Protein AF-A0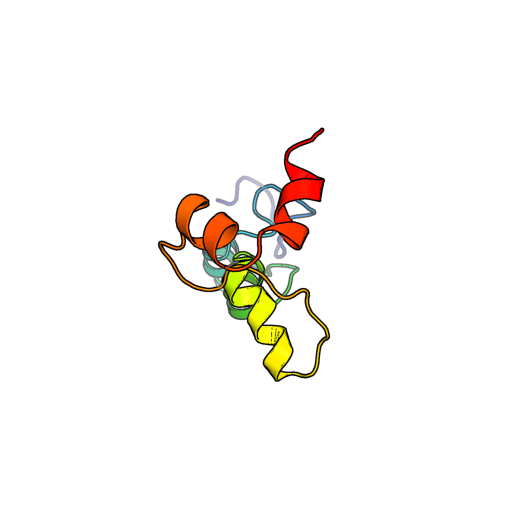A9C7PNS8-F1 (afdb_monomer)

pLDDT: mean 76.25, std 14.34, range [41.72, 92.12]

Radius of gyration: 19.32 Å; Cα contacts (8 Å, |Δi|>4): 58; chains: 1; bounding box: 39×31×50 Å

Sequence (89 aa):
MRRSSASDTFHPGYGFLSENPAFARDCATPGVIFVGPHVDTIEIMSDKAQAKQCQQAGVPVLDGIHSEGQWVTDLVSKEPTRISMILNQ

Secondary structure (DSSP, 8-state):
---S---SEE---SSTTTT-HHHHHHHTSTT-EE-SS-HHHHHHHHSHHHHGGGGGGT--------STT--HHHHHHH-HHHHTTTTT-

Structure (mmCIF, N/CA/C/O backbone):
data_AF-A0A9C7PNS8-F1
#
_entry.id   AF-A0A9C7PNS8-F1
#
loop_
_atom_site.group_PDB
_atom_site.id
_atom_site.type_symbol
_atom_site.label_atom_id
_atom_site.label_alt_id
_atom_site.label_comp_id
_atom_site.label_asym_id
_atom_site.label_entity_id
_atom_site.label_seq_id
_atom_site.pdbx_PDB_ins_code
_atom_site.Cartn_x
_atom_site.Cartn_y
_atom_site.Cartn_z
_atom_site.occupancy
_atom_site.B_iso_or_equiv
_atom_site.auth_seq_id
_atom_site.auth_comp_id
_atom_site.auth_asym_id
_atom_site.auth_atom_id
_atom_site.pdbx_PDB_model_num
ATOM 1 N N . MET A 1 1 ? 13.822 3.784 -15.102 1.00 48.28 1 MET A N 1
ATOM 2 C CA . MET A 1 1 ? 15.169 3.452 -14.582 1.00 48.28 1 MET A CA 1
ATOM 3 C C . MET A 1 1 ? 15.400 1.951 -14.765 1.00 48.28 1 MET A C 1
ATOM 5 O O . MET A 1 1 ? 14.751 1.175 -14.090 1.00 48.28 1 MET A O 1
ATOM 9 N N . ARG A 1 2 ? 16.285 1.542 -15.682 1.00 58.41 2 ARG A N 1
ATOM 10 C CA . ARG A 1 2 ? 16.923 0.212 -15.744 1.00 58.41 2 ARG A CA 1
ATOM 11 C C . ARG A 1 2 ? 18.346 0.495 -16.205 1.00 58.41 2 ARG A C 1
ATOM 13 O O . ARG A 1 2 ? 18.523 1.034 -17.294 1.00 58.41 2 ARG A O 1
ATOM 20 N N . ARG A 1 3 ? 19.353 0.254 -15.368 1.00 58.62 3 ARG A N 1
ATOM 21 C CA . ARG A 1 3 ? 20.753 0.357 -15.794 1.00 58.62 3 ARG A CA 1
ATOM 22 C C . ARG A 1 3 ? 21.364 -1.035 -15.687 1.00 58.62 3 ARG A C 1
ATOM 24 O O . ARG A 1 3 ? 21.360 -1.640 -14.621 1.00 58.62 3 ARG A O 1
ATOM 31 N N . SER A 1 4 ? 21.831 -1.528 -16.831 1.00 59.16 4 SER A N 1
ATOM 32 C CA . SER A 1 4 ? 22.708 -2.693 -17.034 1.00 59.16 4 SER A CA 1
ATOM 33 C C . SER A 1 4 ? 22.225 -4.126 -16.741 1.00 59.16 4 SER A C 1
ATOM 35 O O . SER A 1 4 ? 22.932 -5.033 -17.165 1.00 59.16 4 SER A O 1
ATOM 37 N N . SER A 1 5 ? 21.072 -4.399 -16.118 1.00 62.75 5 SER A N 1
ATOM 38 C CA . SER A 1 5 ? 20.646 -5.795 -15.860 1.00 62.75 5 SER A CA 1
ATOM 39 C C . SER A 1 5 ? 19.379 -6.214 -16.606 1.00 62.75 5 SER A C 1
ATOM 41 O O . SER A 1 5 ? 18.396 -5.478 -16.654 1.00 62.75 5 SER A O 1
ATOM 43 N N . ALA A 1 6 ? 19.396 -7.433 -17.153 1.00 62.22 6 ALA A N 1
ATOM 44 C CA . ALA A 1 6 ? 18.300 -8.058 -17.895 1.00 62.22 6 ALA A CA 1
ATOM 45 C C . ALA A 1 6 ? 17.208 -8.679 -16.990 1.00 62.22 6 ALA A C 1
ATOM 47 O O . ALA A 1 6 ? 16.560 -9.639 -17.379 1.00 62.22 6 ALA A O 1
ATOM 48 N N . SER A 1 7 ? 16.990 -8.152 -15.782 1.00 68.75 7 SER A N 1
ATOM 49 C CA . SER A 1 7 ? 15.969 -8.671 -14.863 1.00 68.75 7 SER A CA 1
ATOM 50 C C . SER A 1 7 ? 14.564 -8.265 -15.316 1.00 68.75 7 SER A C 1
ATOM 52 O O . SER A 1 7 ? 14.350 -7.082 -15.592 1.00 68.75 7 SER A O 1
ATOM 54 N N . ASP A 1 8 ? 13.630 -9.215 -15.356 1.00 77.50 8 ASP A 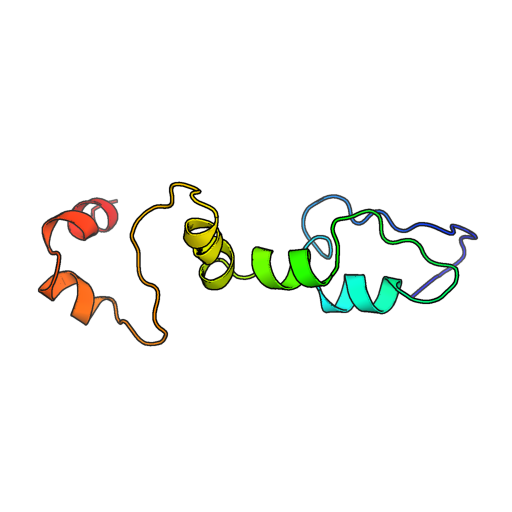N 1
ATOM 55 C CA . ASP A 1 8 ? 12.212 -8.984 -15.695 1.00 77.50 8 ASP A CA 1
ATOM 56 C C . ASP A 1 8 ? 11.365 -8.609 -14.471 1.00 77.50 8 ASP A C 1
ATOM 58 O O . ASP A 1 8 ? 10.184 -8.301 -14.588 1.00 77.50 8 ASP A O 1
ATOM 62 N N . THR A 1 9 ? 11.971 -8.616 -13.282 1.00 81.00 9 THR A N 1
ATOM 63 C CA . THR A 1 9 ? 11.273 -8.484 -12.003 1.00 81.00 9 THR A CA 1
ATOM 64 C C . THR A 1 9 ? 11.990 -7.496 -11.086 1.00 81.00 9 THR A C 1
ATOM 66 O O . THR A 1 9 ? 13.216 -7.535 -10.955 1.00 81.00 9 THR A O 1
ATOM 69 N N . PHE A 1 10 ? 11.222 -6.635 -10.417 1.00 83.88 10 PHE A N 1
ATOM 70 C CA . PHE A 1 10 ? 11.672 -5.705 -9.388 1.00 83.88 10 PHE A CA 1
ATOM 71 C C . PHE A 1 10 ? 11.038 -6.061 -8.040 1.00 83.88 10 PHE A C 1
ATOM 73 O O . PHE A 1 10 ? 9.819 -6.017 -7.881 1.00 83.88 10 PHE A O 1
ATOM 80 N N . HIS A 1 11 ? 11.874 -6.387 -7.055 1.00 87.62 11 HIS A N 1
ATOM 81 C CA . HIS A 1 11 ? 11.448 -6.605 -5.676 1.00 87.62 11 HIS A CA 1
ATOM 82 C C . HIS A 1 11 ? 11.917 -5.416 -4.819 1.00 87.62 11 HIS A C 1
ATOM 84 O O . HIS A 1 11 ? 13.123 -5.283 -4.602 1.00 87.62 11 HIS A O 1
ATOM 90 N N . PRO A 1 12 ? 11.014 -4.552 -4.316 1.00 84.00 12 PRO A N 1
ATOM 91 C CA . PRO A 1 12 ? 11.390 -3.325 -3.608 1.00 84.00 12 PRO A CA 1
ATOM 92 C C . PRO A 1 12 ? 11.997 -3.567 -2.219 1.00 84.00 12 PRO A C 1
ATOM 94 O O . PRO A 1 12 ? 12.614 -2.664 -1.661 1.00 84.00 12 PRO A O 1
ATOM 97 N N . GLY A 1 13 ? 11.826 -4.764 -1.648 1.00 86.81 13 GLY A N 1
ATOM 98 C CA . GLY A 1 13 ? 12.205 -5.022 -0.259 1.00 86.81 13 GLY A CA 1
ATOM 99 C C . GLY A 1 13 ? 11.240 -4.319 0.695 1.00 86.81 13 GLY A C 1
ATOM 100 O O . GLY A 1 13 ? 10.033 -4.356 0.474 1.00 86.81 13 GLY A O 1
ATOM 101 N N . TYR A 1 14 ? 11.771 -3.688 1.741 1.00 85.19 14 TYR A N 1
ATOM 102 C CA . TYR A 1 14 ? 11.016 -2.923 2.737 1.00 85.19 14 TYR A CA 1
ATOM 103 C C . TYR A 1 14 ? 11.562 -1.493 2.847 1.00 85.19 14 TYR A C 1
ATOM 105 O O . TYR A 1 14 ? 12.746 -1.249 2.612 1.00 85.19 14 TYR A O 1
ATOM 113 N N . GLY A 1 15 ? 10.705 -0.538 3.217 1.00 83.06 15 GLY A N 1
ATOM 114 C CA . GLY A 1 15 ? 11.050 0.886 3.200 1.00 83.06 15 GLY A CA 1
ATOM 115 C C . GLY A 1 15 ? 11.303 1.424 1.781 1.00 83.06 15 GLY A C 1
ATOM 116 O O . GLY A 1 15 ? 11.008 0.759 0.784 1.00 83.06 15 GLY A O 1
ATOM 117 N N . PHE A 1 16 ? 11.837 2.645 1.675 1.00 87.94 16 PHE A N 1
ATOM 118 C CA . PHE A 1 16 ? 12.101 3.326 0.396 1.00 87.94 16 PHE A CA 1
ATOM 119 C C . PHE A 1 16 ? 10.866 3.405 -0.523 1.00 87.94 16 PHE A C 1
ATOM 121 O O . PHE A 1 16 ? 9.973 4.208 -0.280 1.00 87.94 16 PHE A O 1
ATOM 128 N N . LEU A 1 17 ? 10.831 2.607 -1.596 1.00 85.25 17 LEU A N 1
ATOM 129 C CA . LEU A 1 17 ? 9.818 2.658 -2.656 1.00 85.25 17 LEU A CA 1
ATOM 130 C C . LEU A 1 17 ? 8.786 1.529 -2.549 1.00 85.25 17 LEU A C 1
ATOM 132 O O . LEU A 1 17 ? 7.898 1.443 -3.391 1.00 85.25 17 LEU A O 1
ATOM 136 N N . SER A 1 18 ? 8.900 0.667 -1.535 1.00 85.25 18 SER A N 1
ATOM 137 C CA . SER A 1 18 ? 7.977 -0.460 -1.325 1.00 85.25 18 SER A CA 1
ATOM 138 C C . SER A 1 18 ? 6.526 -0.025 -1.102 1.00 85.25 18 SER A C 1
ATOM 140 O O . SER A 1 18 ? 5.615 -0.749 -1.490 1.00 85.25 18 SER A O 1
ATOM 142 N N . GLU A 1 19 ? 6.318 1.173 -0.556 1.00 85.94 19 GLU A N 1
ATOM 143 C CA . GLU A 1 19 ? 5.000 1.741 -0.250 1.00 85.94 19 GLU A CA 1
ATOM 144 C C . GLU A 1 19 ? 4.616 2.892 -1.195 1.00 85.94 19 GLU A C 1
ATOM 146 O O . GLU A 1 19 ? 3.677 3.627 -0.917 1.00 85.94 19 GLU A O 1
ATOM 151 N N . ASN A 1 20 ? 5.346 3.090 -2.302 1.00 89.06 20 ASN A N 1
ATOM 152 C CA . ASN A 1 20 ? 5.101 4.197 -3.227 1.00 89.06 20 ASN A CA 1
ATOM 153 C C . ASN A 1 20 ? 4.204 3.749 -4.400 1.00 89.06 20 ASN A C 1
ATOM 155 O O . ASN A 1 20 ? 4.677 3.014 -5.277 1.00 89.06 20 ASN A O 1
ATOM 159 N N . PRO A 1 21 ? 2.947 4.226 -4.488 1.00 89.56 21 PRO A N 1
ATOM 160 C CA . PRO A 1 21 ? 2.037 3.807 -5.549 1.00 89.56 21 PRO A CA 1
ATOM 161 C C . PRO A 1 21 ? 2.477 4.225 -6.949 1.00 89.56 21 PRO A C 1
ATOM 163 O O . PRO A 1 21 ? 2.307 3.465 -7.900 1.00 89.56 21 PRO A O 1
ATOM 166 N N . ALA A 1 22 ? 3.073 5.415 -7.087 1.00 90.06 22 ALA A N 1
ATOM 167 C CA . ALA A 1 22 ? 3.561 5.906 -8.373 1.00 90.06 22 ALA A CA 1
ATOM 168 C C . ALA A 1 22 ? 4.679 5.001 -8.902 1.00 90.06 22 ALA A C 1
ATOM 170 O O . ALA A 1 22 ? 4.665 4.604 -10.062 1.00 90.06 22 ALA A O 1
ATOM 171 N N . PHE A 1 23 ? 5.589 4.581 -8.023 1.00 88.2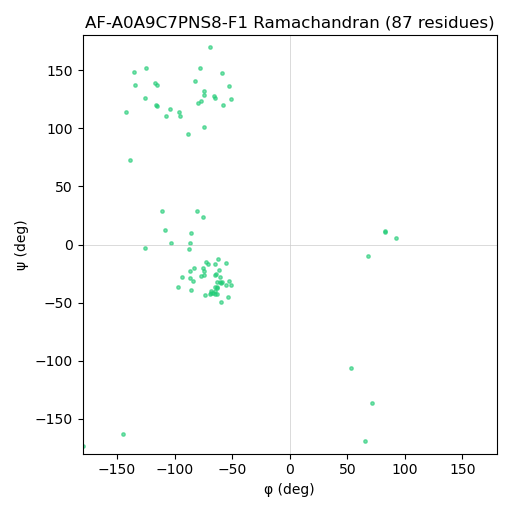5 23 PHE A N 1
ATOM 172 C CA . PHE A 1 23 ? 6.648 3.652 -8.390 1.00 88.25 23 PHE A CA 1
ATOM 173 C C . PHE A 1 23 ? 6.107 2.267 -8.792 1.00 88.25 23 PHE A C 1
ATOM 175 O O . PHE A 1 23 ? 6.550 1.700 -9.7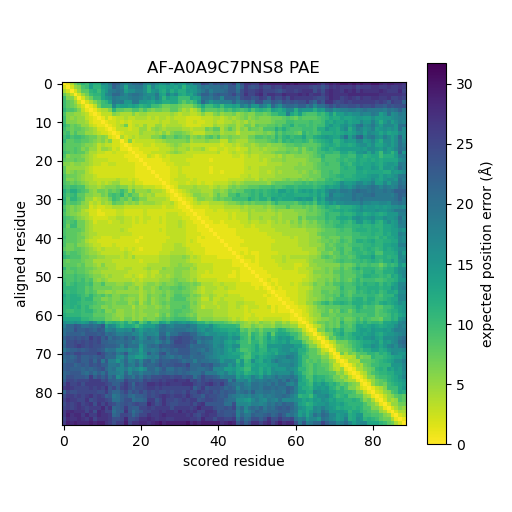93 1.00 88.25 23 PHE A O 1
ATOM 182 N N . ALA A 1 24 ? 5.132 1.726 -8.055 1.00 88.38 24 ALA A N 1
ATOM 183 C CA . ALA A 1 24 ? 4.492 0.457 -8.408 1.00 88.38 24 ALA A CA 1
ATOM 184 C C . ALA A 1 24 ? 3.747 0.542 -9.756 1.00 88.38 24 ALA A C 1
ATOM 186 O O . ALA A 1 24 ? 3.811 -0.388 -10.561 1.00 88.38 24 ALA A O 1
ATOM 187 N N . ARG A 1 25 ? 3.106 1.684 -10.038 1.00 89.38 25 ARG A N 1
ATOM 188 C CA . ARG A 1 25 ? 2.430 1.972 -11.311 1.00 89.38 25 ARG A CA 1
ATOM 189 C C . ARG A 1 25 ? 3.412 2.079 -12.475 1.00 89.38 25 ARG A C 1
ATOM 191 O O . ARG A 1 25 ? 3.161 1.501 -13.526 1.00 89.38 25 ARG A O 1
ATOM 198 N N . ASP A 1 26 ? 4.551 2.733 -12.276 1.00 86.38 26 ASP A N 1
ATOM 199 C CA . ASP A 1 26 ? 5.613 2.816 -13.284 1.00 86.38 26 ASP A CA 1
ATOM 200 C C . ASP A 1 26 ? 6.190 1.429 -13.616 1.00 86.38 26 ASP A C 1
ATOM 202 O O . ASP A 1 26 ? 6.566 1.147 -14.759 1.00 86.38 26 ASP A O 1
ATOM 206 N N . CYS A 1 27 ? 6.216 0.527 -12.629 1.00 84.00 27 CYS A N 1
ATOM 207 C CA . CYS A 1 27 ? 6.617 -0.862 -12.824 1.00 84.00 27 CYS A CA 1
ATOM 208 C C . CYS A 1 27 ? 5.578 -1.698 -13.588 1.00 84.00 27 CYS A C 1
ATOM 210 O O . CYS A 1 27 ? 5.951 -2.742 -14.108 1.00 84.00 27 CYS A O 1
ATOM 212 N N . ALA A 1 28 ? 4.325 -1.250 -13.737 1.00 78.06 28 ALA A N 1
ATOM 213 C CA . ALA A 1 28 ? 3.287 -1.930 -14.525 1.00 78.06 28 ALA A CA 1
ATOM 214 C C . ALA A 1 28 ? 3.473 -1.780 -16.055 1.00 78.06 28 ALA A C 1
ATOM 216 O O . ALA A 1 28 ? 2.526 -1.889 -16.835 1.00 78.06 28 ALA A O 1
ATOM 217 N N . THR A 1 29 ? 4.703 -1.521 -16.496 1.00 74.44 29 THR A N 1
ATOM 218 C CA . THR A 1 29 ? 5.088 -1.474 -17.907 1.00 74.44 29 THR A CA 1
ATOM 219 C C . THR A 1 29 ? 5.340 -2.903 -18.417 1.00 74.44 29 THR A C 1
ATOM 221 O O . THR A 1 29 ? 5.940 -3.702 -17.694 1.00 74.44 29 THR A O 1
ATOM 224 N N . PRO A 1 30 ? 4.942 -3.260 -19.656 1.00 74.81 30 PRO A N 1
ATOM 225 C CA . PRO A 1 30 ? 5.204 -4.586 -20.215 1.00 74.81 30 PRO A CA 1
ATOM 226 C C . PRO A 1 30 ? 6.682 -4.995 -20.100 1.00 74.81 30 PRO A C 1
ATOM 228 O O . PRO A 1 30 ? 7.568 -4.272 -20.555 1.00 74.81 30 PRO A O 1
ATOM 231 N N . GLY A 1 31 ? 6.940 -6.161 -19.499 1.00 74.19 31 GLY A N 1
ATOM 232 C CA . GLY A 1 31 ? 8.293 -6.700 -19.300 1.00 74.19 31 GLY A CA 1
ATOM 233 C C . GLY A 1 31 ? 8.958 -6.343 -17.965 1.00 74.19 31 GLY A C 1
ATOM 234 O O . GLY A 1 31 ? 10.121 -6.686 -17.770 1.00 74.19 31 GLY A O 1
ATOM 235 N N . VAL A 1 32 ? 8.246 -5.678 -17.048 1.00 79.12 32 VAL A N 1
ATOM 236 C CA . VAL A 1 32 ? 8.677 -5.494 -15.656 1.00 79.12 32 VAL A CA 1
ATOM 237 C C . VAL A 1 32 ? 7.577 -5.996 -14.723 1.00 79.12 32 VAL A C 1
ATOM 239 O O . VAL A 1 32 ? 6.424 -5.594 -14.823 1.00 79.12 32 VAL A O 1
ATOM 242 N N . ILE A 1 33 ? 7.929 -6.898 -13.812 1.00 84.75 33 ILE A N 1
ATOM 243 C CA . ILE A 1 33 ? 7.041 -7.424 -12.776 1.00 84.75 33 ILE A CA 1
ATOM 244 C C . ILE A 1 33 ? 7.413 -6.759 -11.456 1.00 84.75 33 ILE A C 1
ATOM 246 O O . ILE A 1 33 ? 8.516 -6.952 -10.948 1.00 84.75 33 ILE A O 1
ATOM 250 N N . PHE A 1 34 ? 6.493 -5.998 -10.871 1.00 88.25 34 PHE A N 1
ATOM 251 C CA . PHE A 1 34 ? 6.625 -5.535 -9.492 1.00 88.25 34 PHE A CA 1
ATOM 252 C C . PHE A 1 34 ? 6.217 -6.656 -8.529 1.00 88.25 34 PHE A C 1
ATOM 254 O O . PHE A 1 34 ? 5.092 -7.149 -8.597 1.00 88.25 34 PHE A O 1
ATOM 261 N N . VAL A 1 35 ? 7.113 -7.067 -7.628 1.00 89.75 35 VAL A N 1
ATOM 262 C CA . VAL A 1 35 ? 6.789 -8.064 -6.594 1.00 89.75 35 VAL A CA 1
ATOM 263 C C . VAL A 1 35 ? 6.238 -7.351 -5.370 1.00 89.75 35 VAL A C 1
ATOM 265 O O . VAL A 1 35 ? 6.990 -6.876 -4.522 1.00 89.75 35 VAL A O 1
ATOM 268 N N . GLY A 1 36 ? 4.915 -7.278 -5.290 1.00 89.06 36 GLY A N 1
ATOM 269 C CA . GLY A 1 36 ? 4.195 -6.654 -4.189 1.00 89.06 36 GLY A CA 1
ATOM 270 C C . GLY A 1 36 ? 2.680 -6.751 -4.382 1.00 89.06 36 GLY A C 1
ATOM 271 O O . GLY A 1 36 ? 2.221 -7.435 -5.301 1.00 89.06 36 GLY A O 1
ATOM 272 N N . PRO A 1 37 ? 1.892 -6.106 -3.507 1.00 89.75 37 PRO A N 1
ATOM 273 C CA . PRO A 1 37 ? 0.440 -6.073 -3.643 1.00 89.75 37 PRO A CA 1
ATOM 274 C C . PRO A 1 37 ? 0.004 -5.224 -4.851 1.00 89.75 37 PRO A C 1
ATOM 276 O O . PRO A 1 37 ? 0.811 -4.522 -5.463 1.00 89.75 37 PRO A O 1
ATOM 279 N N . HIS A 1 38 ? -1.285 -5.293 -5.200 1.00 90.75 38 HIS A N 1
ATOM 280 C CA . HIS A 1 38 ? -1.846 -4.487 -6.287 1.00 90.75 38 HIS A CA 1
ATOM 281 C C . HIS A 1 38 ? -1.649 -2.989 -6.012 1.00 90.75 38 HIS A C 1
ATOM 283 O O . HIS A 1 38 ? -1.692 -2.571 -4.855 1.00 90.75 38 HIS A O 1
ATOM 289 N N . VAL A 1 39 ? -1.473 -2.176 -7.061 1.00 91.12 39 VAL A N 1
ATOM 290 C CA . VAL A 1 39 ? -1.230 -0.726 -6.919 1.00 91.12 39 VAL A CA 1
ATOM 291 C C . VAL A 1 39 ? -2.319 -0.071 -6.069 1.00 91.12 39 VAL A C 1
ATOM 293 O O . VAL A 1 39 ? -1.991 0.632 -5.121 1.00 91.12 39 VAL A O 1
ATOM 296 N N . ASP A 1 40 ? -3.590 -0.399 -6.310 1.00 91.19 40 ASP A N 1
ATOM 297 C CA . ASP A 1 40 ? -4.722 0.126 -5.529 1.00 91.19 40 ASP A CA 1
ATOM 298 C C . ASP A 1 40 ? -4.627 -0.237 -4.036 1.00 91.19 40 ASP A C 1
ATOM 300 O O . ASP A 1 40 ? -5.025 0.529 -3.163 1.00 91.19 40 ASP A O 1
ATOM 304 N N . THR A 1 41 ? -4.062 -1.405 -3.713 1.00 92.12 41 THR A N 1
ATOM 305 C CA . THR A 1 41 ? -3.801 -1.785 -2.320 1.00 92.12 41 THR A CA 1
ATOM 306 C C . THR A 1 41 ? -2.705 -0.913 -1.715 1.00 92.12 41 THR A C 1
ATOM 308 O O . THR A 1 41 ? -2.835 -0.502 -0.568 1.00 92.12 41 THR A O 1
ATOM 311 N N . ILE A 1 42 ? -1.646 -0.600 -2.466 1.00 91.19 42 ILE A N 1
ATOM 312 C CA . ILE A 1 42 ? -0.571 0.296 -2.010 1.00 91.19 42 ILE A CA 1
ATOM 313 C C . ILE A 1 42 ? -1.121 1.713 -1.799 1.00 91.19 42 ILE A C 1
ATOM 315 O O . ILE A 1 42 ? -0.788 2.345 -0.801 1.00 91.19 42 ILE A O 1
ATOM 319 N N . GLU A 1 43 ? -2.002 2.196 -2.677 1.00 91.31 43 GLU A N 1
ATOM 320 C CA . GLU A 1 43 ? -2.654 3.509 -2.541 1.00 91.31 43 GLU A CA 1
ATOM 321 C C . GLU A 1 43 ? -3.460 3.614 -1.247 1.00 91.31 43 GLU A C 1
ATOM 323 O O . GLU A 1 43 ? -3.255 4.546 -0.475 1.00 91.31 43 GLU A O 1
ATOM 328 N N . ILE A 1 44 ? -4.309 2.625 -0.965 1.00 91.12 44 ILE A N 1
ATOM 329 C CA . ILE A 1 44 ? -5.150 2.630 0.238 1.00 91.12 44 ILE A CA 1
ATOM 330 C C . ILE A 1 44 ? -4.309 2.434 1.504 1.00 91.12 44 ILE A C 1
ATOM 332 O O . ILE A 1 44 ? -4.545 3.086 2.517 1.00 91.12 44 ILE A O 1
ATOM 336 N N . MET A 1 45 ? -3.344 1.513 1.472 1.00 90.94 45 MET A N 1
ATOM 337 C CA . MET A 1 45 ? -2.628 1.087 2.679 1.00 90.94 45 MET A CA 1
ATOM 338 C C . MET A 1 45 ? -1.470 2.015 3.065 1.00 90.94 45 MET A C 1
ATOM 340 O O . MET A 1 45 ? -1.058 2.002 4.225 1.00 90.94 45 MET A O 1
ATOM 344 N N . SER A 1 46 ? -0.951 2.823 2.133 1.00 88.62 46 SER A N 1
ATOM 345 C CA . SER A 1 46 ? 0.094 3.823 2.419 1.00 88.62 46 SER A CA 1
ATOM 346 C C . SER A 1 46 ? -0.443 5.049 3.171 1.00 88.62 46 SER A C 1
ATOM 348 O O . SER A 1 46 ? 0.302 5.714 3.895 1.00 88.62 46 SER A O 1
ATOM 350 N N . ASP A 1 47 ? -1.746 5.317 3.073 1.00 88.31 47 ASP A N 1
ATOM 351 C CA . ASP A 1 47 ? -2.435 6.344 3.846 1.00 88.31 47 ASP A CA 1
ATOM 352 C C . ASP A 1 47 ? -3.090 5.720 5.085 1.00 88.31 47 ASP A C 1
ATOM 354 O O . ASP A 1 47 ? -4.047 4.951 5.008 1.00 88.31 47 ASP A O 1
ATOM 358 N N . LYS A 1 48 ? -2.602 6.089 6.272 1.00 86.25 48 LYS A N 1
ATOM 359 C CA . LYS A 1 48 ? -3.119 5.560 7.542 1.00 86.25 48 LYS A CA 1
ATOM 360 C C . LYS A 1 48 ? -4.600 5.865 7.768 1.00 86.25 48 LYS A C 1
ATOM 362 O O . LYS A 1 48 ? -5.253 5.084 8.451 1.00 86.25 48 LYS A O 1
ATOM 367 N N . ALA A 1 49 ? -5.124 6.988 7.283 1.00 86.00 49 ALA A N 1
ATOM 368 C CA . ALA A 1 49 ? -6.534 7.328 7.443 1.00 86.00 49 ALA A CA 1
ATOM 369 C C . ALA A 1 49 ? -7.406 6.462 6.526 1.00 86.00 49 ALA A C 1
ATOM 371 O O . ALA A 1 49 ? -8.407 5.909 6.984 1.00 86.00 49 ALA A O 1
ATOM 372 N N . GLN A 1 50 ? -6.991 6.276 5.271 1.00 87.75 50 GLN A N 1
ATOM 373 C CA . GLN A 1 50 ? -7.698 5.405 4.326 1.00 87.75 50 GLN A CA 1
ATOM 374 C C . GLN A 1 50 ? -7.602 3.931 4.725 1.00 87.75 50 GLN A C 1
ATOM 376 O O . GLN A 1 50 ? -8.614 3.235 4.734 1.00 87.75 50 GLN A O 1
ATOM 381 N N . ALA A 1 51 ? -6.434 3.464 5.170 1.00 88.56 51 ALA A N 1
ATOM 382 C CA . ALA A 1 51 ? -6.230 2.092 5.630 1.00 88.56 51 ALA A CA 1
ATOM 383 C C . ALA A 1 51 ? -7.210 1.691 6.747 1.00 88.56 51 ALA A C 1
ATOM 385 O O . ALA A 1 51 ? -7.691 0.557 6.783 1.00 88.56 51 ALA A O 1
ATOM 386 N N . LYS A 1 52 ? -7.576 2.622 7.641 1.00 87.62 52 LYS A N 1
ATOM 387 C CA . LYS A 1 52 ? -8.559 2.375 8.710 1.00 87.62 52 LYS A CA 1
ATOM 388 C C . LYS A 1 52 ? -9.972 2.087 8.200 1.00 87.62 52 LYS A C 1
ATOM 390 O O . LYS A 1 52 ? -10.755 1.493 8.937 1.00 87.62 52 LYS A O 1
ATOM 395 N N . GLN A 1 53 ? -10.296 2.407 6.946 1.00 85.50 53 GLN A N 1
ATOM 396 C CA . GLN A 1 53 ? -11.569 2.012 6.336 1.00 85.50 53 GLN A CA 1
ATOM 397 C C . GLN A 1 53 ? -11.728 0.488 6.233 1.00 85.50 53 GLN A C 1
ATOM 399 O O . GLN A 1 53 ? -12.850 0.016 6.063 1.00 85.50 53 GLN A O 1
ATOM 404 N N . CYS A 1 54 ? -10.665 -0.303 6.442 1.00 85.69 54 CYS A N 1
ATOM 405 C CA . CYS A 1 54 ? -10.776 -1.754 6.621 1.00 85.69 54 CYS A CA 1
ATOM 406 C C . CYS A 1 54 ? -11.728 -2.173 7.763 1.00 85.69 54 CYS A C 1
ATOM 408 O O . CYS A 1 54 ? -12.202 -3.309 7.758 1.00 85.69 54 CYS A O 1
ATOM 410 N N . GLN A 1 55 ? -12.099 -1.263 8.678 1.00 87.38 55 GLN A N 1
ATOM 411 C CA . GLN A 1 55 ? -13.221 -1.456 9.609 1.00 87.38 55 GLN A CA 1
ATOM 412 C C . GLN A 1 55 ? -14.517 -1.882 8.906 1.00 87.38 55 GLN A C 1
ATOM 414 O O . GLN A 1 55 ? -15.268 -2.692 9.444 1.00 87.38 55 GLN A O 1
ATOM 419 N N . GLN A 1 56 ? -14.769 -1.395 7.686 1.00 88.00 56 GLN A N 1
ATOM 420 C CA . GLN A 1 56 ? -15.936 -1.776 6.881 1.00 88.00 56 GLN A CA 1
ATOM 421 C C . GLN A 1 56 ? -15.929 -3.262 6.501 1.00 88.00 56 GLN A C 1
ATOM 423 O O . GLN A 1 56 ? -16.987 -3.852 6.303 1.00 88.00 56 GLN A O 1
ATOM 428 N N . ALA A 1 57 ? -14.748 -3.882 6.447 1.00 91.12 57 ALA A N 1
ATOM 429 C CA . ALA A 1 57 ? -14.581 -5.318 6.255 1.00 91.12 57 ALA A CA 1
ATOM 430 C C . ALA A 1 57 ? -14.662 -6.114 7.577 1.00 91.12 57 ALA A C 1
ATOM 432 O O . ALA A 1 57 ? -14.353 -7.303 7.597 1.00 91.12 57 ALA A O 1
ATOM 433 N N . GLY A 1 58 ? -15.058 -5.480 8.687 1.00 91.81 58 GLY A N 1
ATOM 434 C CA . GLY A 1 58 ? -15.178 -6.108 10.005 1.00 91.81 58 GLY A CA 1
ATOM 435 C C . GLY A 1 58 ? -13.863 -6.209 10.783 1.00 91.81 58 GLY A C 1
ATOM 436 O O . GLY A 1 58 ? -13.810 -6.913 11.791 1.00 91.81 58 GLY A O 1
ATOM 437 N N . VAL A 1 59 ? -12.801 -5.527 10.340 1.00 90.69 59 VAL A N 1
ATOM 438 C CA . VAL A 1 59 ? -11.510 -5.512 11.042 1.00 90.69 59 VAL A CA 1
ATOM 439 C C . VAL A 1 59 ? -11.588 -4.567 12.249 1.00 90.69 59 VAL A C 1
ATOM 441 O O . VAL A 1 59 ? -11.879 -3.383 12.070 1.00 90.69 59 VAL A O 1
ATOM 444 N N . PRO A 1 60 ? -11.309 -5.027 13.482 1.00 91.38 60 PRO A N 1
ATOM 445 C CA . PRO A 1 60 ? -11.247 -4.139 14.638 1.00 91.38 60 PRO A CA 1
ATOM 446 C C . PRO A 1 60 ? -10.094 -3.141 14.490 1.00 91.38 60 PRO A C 1
ATOM 448 O O . PRO A 1 60 ? -8.943 -3.532 14.305 1.00 91.38 60 PRO A O 1
ATOM 451 N N . VAL A 1 61 ? -10.387 -1.848 14.603 1.00 86.69 61 VAL A N 1
ATOM 452 C CA . VAL A 1 61 ? -9.395 -0.765 14.518 1.00 86.69 61 VAL A CA 1
ATOM 453 C C . VAL A 1 61 ? -9.660 0.228 15.640 1.00 86.69 61 VAL A C 1
ATOM 455 O O . VAL A 1 61 ? -10.805 0.420 16.041 1.00 86.69 61 VAL A O 1
ATOM 458 N N . LEU A 1 62 ? -8.597 0.860 16.137 1.00 85.69 62 LEU A N 1
ATOM 459 C CA . LEU A 1 62 ? -8.685 1.870 17.185 1.00 85.69 62 LEU A CA 1
ATOM 460 C C . LEU A 1 62 ? -9.431 3.126 16.707 1.00 85.69 62 LEU A C 1
ATOM 462 O O . LEU A 1 62 ? -9.027 3.756 15.721 1.00 85.69 62 LEU A O 1
ATOM 466 N N . ASP A 1 63 ? -10.440 3.527 17.480 1.00 73.31 63 ASP A N 1
ATOM 467 C CA . ASP A 1 63 ? -11.135 4.804 17.322 1.00 73.31 63 ASP A CA 1
ATOM 468 C C . ASP A 1 63 ? -10.136 5.961 17.445 1.00 73.31 63 ASP A C 1
ATOM 470 O O . ASP A 1 63 ? -9.449 6.115 18.458 1.00 73.31 63 ASP A O 1
ATOM 474 N N . GLY A 1 64 ? -10.019 6.765 16.393 1.00 69.62 64 GLY A N 1
ATOM 475 C CA . GLY A 1 64 ? -9.136 7.923 16.362 1.00 69.62 64 GLY A CA 1
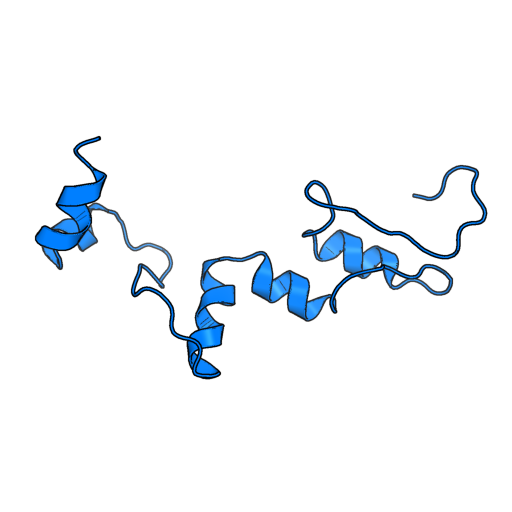ATOM 476 C C . GLY A 1 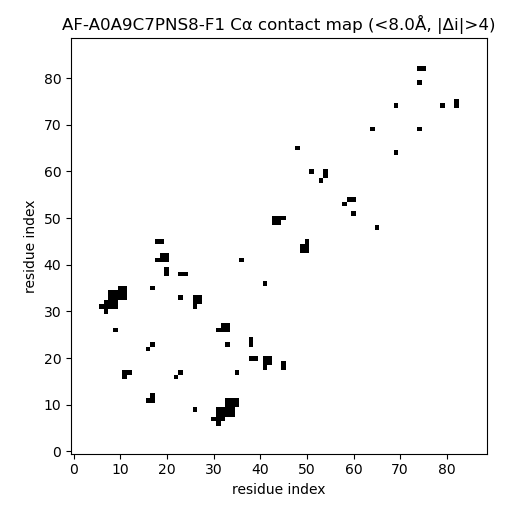64 ? -9.719 9.077 15.556 1.00 69.62 64 GLY A C 1
ATOM 477 O O . GLY A 1 64 ? -10.910 9.131 15.275 1.00 69.62 64 GLY A O 1
ATOM 478 N N . ILE A 1 65 ? -8.859 10.018 15.189 1.00 67.62 65 ILE A N 1
ATOM 479 C CA . ILE A 1 65 ? -9.212 11.149 14.328 1.00 67.62 65 ILE A CA 1
ATOM 480 C C . ILE A 1 65 ? -9.345 10.640 12.891 1.00 67.62 65 ILE A C 1
ATOM 482 O O . ILE A 1 65 ? -8.435 9.974 12.394 1.00 67.62 65 ILE A O 1
ATOM 486 N N . HIS A 1 66 ? -10.463 10.955 12.237 1.00 65.75 66 HIS A N 1
ATOM 487 C CA . HIS A 1 66 ? -10.777 10.462 10.888 1.00 65.75 66 HIS A CA 1
ATOM 488 C C . HIS A 1 66 ? -11.102 11.572 9.878 1.00 65.75 66 HIS A C 1
ATOM 490 O O . HIS A 1 66 ? -11.334 11.274 8.711 1.00 65.75 66 HIS A O 1
ATOM 496 N N . SER A 1 67 ? -11.128 12.839 10.300 1.00 60.97 67 SER A N 1
ATOM 497 C CA . SER A 1 67 ? -11.414 13.980 9.423 1.00 60.97 67 SER A CA 1
ATOM 498 C C . SER A 1 67 ? -10.218 14.922 9.341 1.00 60.97 67 SER A C 1
ATOM 500 O O . SER A 1 67 ? -9.613 15.239 10.370 1.00 60.97 67 SER A O 1
ATOM 502 N N . GLU A 1 68 ? -9.926 15.423 8.141 1.00 61.12 68 GLU A N 1
ATOM 503 C CA . GLU A 1 68 ? -9.004 16.545 7.959 1.00 61.12 68 GLU A CA 1
ATOM 504 C C . GLU A 1 68 ? -9.420 17.730 8.846 1.00 61.12 68 GLU A C 1
ATOM 506 O O . GLU A 1 68 ? -10.601 18.059 8.961 1.00 61.12 68 GLU A O 1
ATOM 511 N N . GLY A 1 69 ? -8.443 18.360 9.502 1.00 59.19 69 GLY A N 1
ATOM 512 C CA . GLY A 1 69 ? -8.665 19.590 10.268 1.00 59.19 69 GLY A CA 1
ATOM 513 C C . GLY A 1 69 ? -9.200 19.424 11.694 1.00 59.19 69 GLY A C 1
ATOM 514 O O . GLY A 1 69 ? -9.551 20.429 12.303 1.00 59.19 69 GLY A O 1
ATOM 515 N N . GLN A 1 70 ? -9.242 18.214 12.265 1.00 62.03 70 GLN A N 1
ATOM 516 C CA . GLN A 1 70 ? -9.433 18.060 13.715 1.00 62.03 70 GLN A CA 1
ATOM 517 C C . GLN A 1 70 ? -8.141 18.430 14.448 1.00 62.03 70 GLN A C 1
ATOM 519 O O . GLN A 1 70 ? -7.186 17.653 14.500 1.00 62.03 70 GLN A O 1
ATOM 524 N N . TRP A 1 71 ? -8.108 19.639 15.003 1.00 64.81 71 TRP A N 1
ATOM 525 C CA . TRP A 1 71 ? -6.970 20.121 15.773 1.00 64.81 71 TRP A CA 1
ATOM 526 C C . TRP A 1 71 ? -6.983 19.522 17.177 1.00 64.81 71 TRP A C 1
ATOM 528 O O . TRP A 1 71 ? -8.034 19.234 17.749 1.00 64.81 71 TRP A O 1
ATOM 538 N N . VAL A 1 72 ? -5.794 19.378 17.767 1.00 63.91 72 VAL A N 1
ATOM 539 C CA . VAL A 1 72 ? -5.627 18.826 19.123 1.00 63.91 72 VAL A CA 1
ATOM 540 C C . VAL A 1 72 ? -6.501 19.544 20.166 1.00 63.91 72 VAL A C 1
ATOM 542 O O . VAL A 1 72 ? -7.008 18.912 21.089 1.00 63.91 72 VAL A O 1
ATOM 545 N N . THR A 1 73 ? -6.755 20.842 19.977 1.00 63.34 73 THR A N 1
ATOM 546 C CA . THR A 1 73 ? -7.609 21.677 20.837 1.00 63.34 73 THR A CA 1
ATOM 547 C C . THR A 1 73 ? -9.069 21.224 20.869 1.00 63.34 73 THR A C 1
ATOM 549 O O . THR A 1 73 ? -9.706 21.252 21.925 1.00 63.34 73 THR A O 1
ATOM 552 N N . ASP A 1 74 ? -9.594 20.752 19.740 1.00 63.97 74 ASP A N 1
ATOM 553 C CA . ASP A 1 74 ? -10.989 20.315 19.620 1.00 63.97 74 ASP A CA 1
ATOM 554 C C . ASP A 1 74 ? -11.215 18.963 20.306 1.00 63.97 74 ASP A C 1
ATOM 556 O O . ASP A 1 74 ? -12.318 18.650 20.758 1.00 63.97 74 ASP A O 1
ATOM 560 N N . LEU A 1 75 ? -10.154 18.163 20.412 1.00 60.31 75 LEU A N 1
ATOM 561 C CA . LEU A 1 75 ? -10.193 16.813 20.962 1.00 60.31 75 LEU A CA 1
ATOM 562 C C . LEU A 1 75 ? -10.053 16.797 22.482 1.00 60.31 75 LEU A C 1
ATOM 564 O O . LEU A 1 75 ? -10.773 16.056 23.146 1.00 60.31 75 LEU A O 1
ATOM 568 N N . VAL A 1 76 ? -9.195 17.659 23.039 1.00 62.78 76 VAL A N 1
ATOM 569 C CA . VAL A 1 76 ? -9.059 17.833 24.499 1.00 62.78 76 VAL A CA 1
ATOM 570 C C . VAL A 1 76 ? -10.392 18.253 25.126 1.00 62.78 76 VAL A C 1
ATOM 572 O O . VAL A 1 76 ? -10.710 17.853 26.242 1.00 62.78 76 VAL A O 1
ATOM 575 N N . SER A 1 77 ? -11.202 19.003 24.377 1.00 60.59 77 SER A N 1
ATOM 576 C CA . SER A 1 77 ? -12.515 19.473 24.821 1.00 60.59 77 SER A CA 1
ATOM 577 C C . SER A 1 77 ? -13.603 18.390 24.763 1.00 60.59 77 SER A C 1
ATOM 579 O O . SER A 1 77 ? -14.565 18.458 25.524 1.00 60.59 77 SER A O 1
ATOM 581 N N . LYS A 1 78 ? -13.476 17.396 23.869 1.00 58.22 78 LYS A N 1
ATOM 582 C CA . LYS A 1 78 ? -14.481 16.335 23.663 1.00 58.22 78 LYS A CA 1
ATOM 583 C C . LYS A 1 78 ? -14.171 15.044 24.421 1.00 58.22 78 LYS A C 1
ATOM 585 O O . LYS A 1 78 ? -15.100 14.424 24.924 1.00 58.22 78 LYS A O 1
ATOM 590 N N . GLU A 1 79 ? -12.899 14.659 24.541 1.00 60.03 79 GLU A N 1
ATOM 591 C CA . GLU A 1 79 ? -12.470 13.436 25.239 1.00 60.03 79 GLU A CA 1
ATOM 592 C C . GLU A 1 79 ? -11.209 13.663 26.101 1.00 60.03 79 GLU A C 1
ATOM 594 O O . GLU A 1 79 ? -10.114 13.192 25.775 1.00 60.03 79 GLU A O 1
ATOM 599 N N . PRO A 1 80 ? -11.340 14.370 27.240 1.00 55.38 80 PRO A N 1
ATOM 600 C CA . PRO A 1 80 ? -10.201 14.811 28.050 1.00 55.38 80 PRO A CA 1
ATOM 601 C C . PRO A 1 80 ? -9.381 13.666 28.673 1.00 55.38 80 PRO A C 1
ATOM 603 O O . PRO A 1 80 ? -8.189 13.831 28.919 1.00 55.38 80 PRO A O 1
ATOM 606 N N . THR A 1 81 ? -9.976 12.493 28.911 1.00 57.66 81 THR A N 1
ATOM 607 C CA . THR A 1 81 ? -9.326 11.368 29.610 1.00 57.66 81 THR A CA 1
ATOM 608 C C . THR A 1 81 ? -8.515 10.435 28.709 1.00 57.66 81 THR A C 1
ATOM 610 O O . THR A 1 81 ? -7.613 9.767 29.208 1.00 57.66 81 THR A O 1
ATOM 613 N N . ARG A 1 82 ? -8.782 10.372 27.395 1.00 56.50 82 ARG A N 1
ATOM 614 C CA . ARG A 1 82 ? -8.037 9.479 26.479 1.00 56.50 82 ARG A CA 1
ATOM 615 C C . ARG A 1 82 ? -6.729 10.088 25.975 1.00 56.50 82 ARG A C 1
ATOM 617 O O . ARG A 1 82 ? -5.767 9.361 25.749 1.00 56.50 82 ARG A O 1
ATOM 624 N N . ILE A 1 83 ? -6.675 11.412 25.829 1.00 56.16 83 ILE A N 1
ATOM 625 C CA . ILE A 1 83 ? -5.490 12.123 25.319 1.00 56.16 83 ILE A CA 1
ATOM 626 C C . ILE A 1 83 ? -4.495 12.450 26.441 1.00 56.16 83 ILE A C 1
ATOM 628 O O . ILE A 1 83 ? -3.287 12.468 26.196 1.00 56.16 83 ILE A O 1
ATOM 632 N N . SER A 1 84 ? -4.958 12.633 27.686 1.00 53.03 84 SER A N 1
ATOM 633 C CA . SER A 1 84 ? -4.077 12.998 28.809 1.00 53.03 84 SER A CA 1
ATOM 634 C C . SER A 1 84 ? -2.993 11.955 29.110 1.00 53.03 84 SER A C 1
ATOM 636 O O . SER A 1 84 ? -1.973 12.296 29.696 1.00 53.03 84 SER A O 1
ATOM 638 N N . MET A 1 85 ? -3.183 10.696 28.697 1.00 53.12 85 MET A N 1
ATOM 639 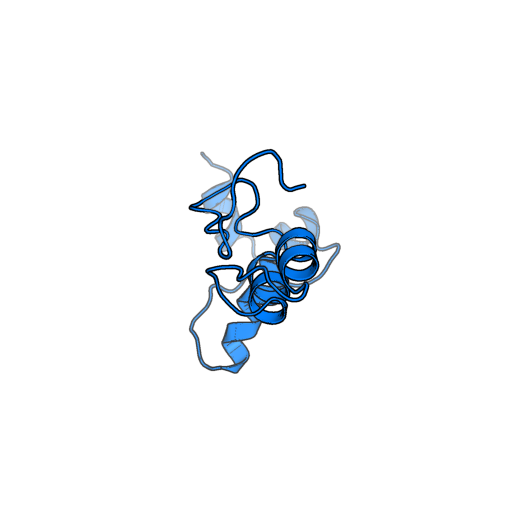C CA . MET A 1 85 ? -2.204 9.620 28.892 1.00 53.12 85 MET A CA 1
ATOM 640 C C . MET A 1 85 ? -1.003 9.699 27.930 1.00 53.12 85 MET A C 1
ATOM 642 O O . MET A 1 85 ? 0.039 9.126 28.226 1.00 53.12 85 MET A O 1
ATOM 646 N N . ILE A 1 86 ? -1.129 10.408 26.800 1.00 57.47 86 ILE A N 1
ATOM 647 C CA . ILE A 1 86 ? -0.076 10.528 25.772 1.00 57.47 86 ILE A CA 1
ATOM 648 C C . ILE A 1 86 ? 0.797 11.773 25.999 1.00 57.47 86 ILE A C 1
ATOM 650 O O . ILE A 1 86 ? 1.968 11.770 25.644 1.00 57.47 86 ILE A O 1
ATOM 654 N N . LEU A 1 87 ? 0.254 12.827 26.616 1.00 47.84 87 LEU A N 1
ATOM 655 C CA . LEU A 1 87 ? 0.945 14.111 26.809 1.00 47.84 87 LEU A CA 1
ATOM 656 C C . LEU A 1 87 ? 1.814 14.190 28.079 1.00 47.84 87 LEU A C 1
ATOM 658 O O . LEU A 1 87 ? 2.392 15.239 28.343 1.00 47.84 87 LEU A O 1
ATOM 662 N N . ASN A 1 88 ? 1.900 13.115 28.869 1.00 41.72 88 ASN A N 1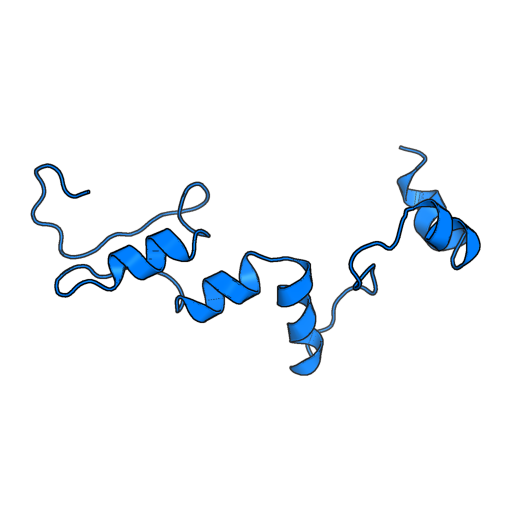
ATOM 663 C CA . ASN A 1 88 ? 2.686 13.074 30.109 1.00 41.72 88 ASN A CA 1
ATOM 664 C C . ASN A 1 88 ? 3.929 12.162 30.015 1.00 41.72 88 ASN A C 1
ATOM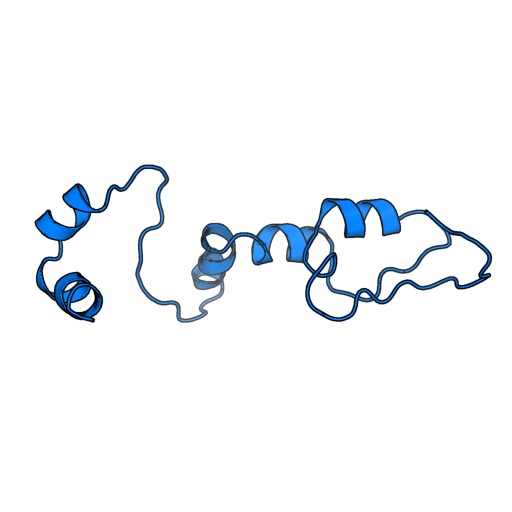 666 O O . ASN A 1 88 ? 4.335 11.580 31.021 1.00 41.72 88 ASN A O 1
ATOM 670 N N . GLN A 1 89 ? 4.495 12.016 28.812 1.00 44.22 89 GLN A N 1
ATOM 671 C CA . GLN A 1 89 ? 5.764 11.335 28.525 1.00 44.22 89 GLN A CA 1
ATOM 672 C C . GLN A 1 89 ? 6.672 12.266 27.723 1.00 44.22 89 GLN A C 1
ATOM 674 O O . GLN A 1 89 ? 6.163 12.868 26.750 1.00 44.22 89 GLN A O 1
#

Mean predicted aligned error: 10.8 Å

Foldseek 3Di:
DDPDDQDLEDEPDDPDCLLPLVVCVVQPPPSYHYPHDDSVCSVQCSDPLSVVCCVVVVDDDDDDDNDPPPDPVNCCVVPVPPCVVVVPD

Nearest PDB structures (foldseek):
  4qsh-assembly1_D  TM=8.994E-01  e=2.000E-03  Listeria monocytogenes
  4qsh-assembly1_B  TM=9.024E-01  e=2.564E-03  Listeria monocytogenes
  4hnv-assembly1_A  TM=8.141E-01  e=2.128E-03  Staphylococcus aureus
  5vyw-assembly1_D  TM=7.974E-01  e=3.287E-03  Lactococcus lactis
  7zz5-assembly1_A  TM=7.281E-01  e=4.485E-03  Lactococcus lactis

Solvent-accessible surface area (backbone atoms only — not comparable to full-atom values): 5802 Å² total; per-residue (Å²): 141,84,82,97,67,94,67,51,61,47,70,58,74,77,60,93,62,52,59,35,37,68,59,48,53,64,31,71,42,95,76,40,41,59,64,69,78,57,49,72,53,32,53,38,58,61,34,72,70,57,38,56,55,46,41,80,76,70,44,91,70,82,91,71,90,83,59,91,87,73,48,73,73,64,44,54,75,76,45,55,77,74,55,57,73,67,75,77,115